Protein AF-X1PWE3-F1 (afdb_monomer_lite)

Secondary structure (DSSP, 8-state):
-----EEE----------------SS-THHHHS-HHHHHHHHHHHHHHTT-SEE-TTT-SEEEE-TTS-EEPPPPHHHHHHHHHHTHHHHHHHGGGT---EEE--TTS-HHHHHHHHHHHHHHHHHTT--PPPPSSTTS--

Structure (mmCIF, N/CA/C/O backbone):
data_AF-X1PWE3-F1
#
_entry.id   AF-X1PWE3-F1
#
loop_
_atom_site.group_PDB
_atom_site.id
_atom_site.type_symbol
_atom_site.label_atom_id
_atom_site.label_alt_id
_atom_site.label_comp_id
_atom_site.label_asym_id
_atom_site.label_entity_id
_atom_site.label_seq_id
_atom_site.pdbx_PDB_ins_code
_atom_site.Cartn_x
_atom_site.Cartn_y
_atom_site.Cartn_z
_atom_site.occupancy
_atom_site.B_iso_or_equiv
_atom_site.auth_seq_id
_atom_site.auth_comp_id
_atom_site.auth_asym_id
_atom_site.auth_atom_id
_atom_site.pdbx_PDB_model_num
ATOM 1 N N . MET A 1 1 ? -1.078 -20.558 -0.186 1.00 32.09 1 MET A N 1
ATOM 2 C CA . MET A 1 1 ? 0.241 -19.911 -0.343 1.00 32.09 1 MET A CA 1
ATOM 3 C C . MET A 1 1 ? 0.299 -19.387 -1.764 1.00 32.09 1 MET A C 1
ATOM 5 O O . MET A 1 1 ? 0.681 -20.135 -2.655 1.00 32.09 1 MET A O 1
ATOM 9 N N . ASP A 1 2 ? -0.163 -18.157 -1.978 1.00 33.81 2 ASP A N 1
ATOM 10 C CA . ASP A 1 2 ? -0.008 -17.481 -3.267 1.00 33.81 2 ASP A CA 1
ATOM 11 C C . ASP A 1 2 ? 1.450 -17.051 -3.415 1.00 33.81 2 ASP A C 1
ATOM 13 O O . ASP A 1 2 ? 1.999 -16.369 -2.554 1.00 33.81 2 ASP A O 1
ATOM 17 N N . LYS A 1 3 ? 2.105 -17.530 -4.472 1.00 37.34 3 LYS A N 1
ATOM 18 C CA . LYS A 1 3 ? 3.549 -17.372 -4.700 1.00 37.34 3 LYS A CA 1
ATOM 19 C C . LYS A 1 3 ? 3.890 -16.200 -5.636 1.00 37.34 3 LYS A C 1
ATOM 21 O O . LYS A 1 3 ? 4.999 -16.167 -6.150 1.00 37.34 3 LYS A O 1
ATOM 26 N N . ASN A 1 4 ? 2.986 -15.236 -5.834 1.00 34.06 4 ASN A N 1
ATOM 27 C CA . ASN A 1 4 ? 3.050 -14.281 -6.958 1.00 34.06 4 ASN A CA 1
ATOM 28 C C . ASN A 1 4 ? 3.266 -12.815 -6.536 1.00 34.06 4 ASN A C 1
ATOM 30 O O . ASN A 1 4 ? 2.732 -11.898 -7.154 1.00 34.06 4 ASN A O 1
ATOM 34 N N . VAL A 1 5 ? 4.032 -12.581 -5.469 1.00 38.12 5 VAL A N 1
ATOM 35 C CA . VAL A 1 5 ? 4.194 -11.247 -4.869 1.00 38.12 5 VAL A CA 1
ATOM 36 C C . VAL A 1 5 ? 5.638 -10.755 -4.953 1.00 38.12 5 VAL A C 1
ATOM 38 O O . VAL A 1 5 ? 6.565 -11.416 -4.472 1.00 38.12 5 VAL A O 1
ATOM 41 N N . VAL A 1 6 ? 5.848 -9.569 -5.533 1.00 38.25 6 VAL A N 1
ATOM 42 C CA . VAL A 1 6 ? 7.067 -8.788 -5.279 1.00 38.25 6 VAL A CA 1
ATOM 43 C C . VAL A 1 6 ? 6.870 -8.074 -3.946 1.00 38.25 6 VAL A C 1
ATOM 45 O O . VAL A 1 6 ? 6.272 -7.005 -3.875 1.00 38.25 6 VAL A O 1
ATOM 48 N N . GLU A 1 7 ? 7.333 -8.712 -2.873 1.00 39.12 7 GLU A N 1
ATOM 49 C CA . GLU A 1 7 ? 7.211 -8.169 -1.523 1.00 39.12 7 GLU A CA 1
ATOM 50 C C . GLU A 1 7 ? 8.312 -7.127 -1.304 1.00 39.12 7 GLU A C 1
ATOM 52 O O . GLU A 1 7 ? 9.496 -7.464 -1.209 1.00 39.12 7 GLU A O 1
ATOM 57 N N . LEU A 1 8 ? 7.927 -5.855 -1.231 1.00 41.72 8 LEU A N 1
ATOM 58 C CA . LEU A 1 8 ? 8.807 -4.784 -0.784 1.00 41.72 8 LEU A CA 1
ATOM 59 C C . LEU A 1 8 ? 8.587 -4.569 0.713 1.00 41.72 8 LEU A C 1
ATOM 61 O O . LEU A 1 8 ? 7.554 -4.067 1.158 1.00 41.72 8 LEU A O 1
ATOM 65 N N . LYS A 1 9 ? 9.567 -5.007 1.506 1.00 41.03 9 LYS A N 1
ATOM 66 C CA . LYS A 1 9 ? 9.534 -4.914 2.966 1.00 41.03 9 LYS A CA 1
ATOM 67 C C . LYS A 1 9 ? 9.916 -3.503 3.401 1.00 41.03 9 LYS A C 1
ATOM 69 O O . LYS A 1 9 ? 11.079 -3.120 3.320 1.00 41.03 9 LYS A O 1
ATOM 74 N N . PHE A 1 10 ? 8.941 -2.746 3.895 1.00 38.00 10 PHE A N 1
ATOM 75 C CA . PHE A 1 10 ? 9.179 -1.433 4.490 1.00 38.00 10 PHE A CA 1
ATOM 76 C C . PHE A 1 10 ? 9.653 -1.579 5.936 1.00 38.00 10 PHE A C 1
ATOM 78 O O . PHE A 1 10 ? 8.866 -1.763 6.858 1.00 38.00 10 PHE A O 1
ATOM 85 N N . GLY A 1 11 ? 10.965 -1.488 6.121 1.00 27.33 11 GLY A N 1
ATOM 86 C CA . GLY A 1 11 ? 11.615 -1.215 7.395 1.00 27.33 11 GLY A CA 1
ATOM 87 C C . GLY A 1 11 ? 12.762 -0.257 7.115 1.00 27.33 11 GLY A C 1
ATOM 88 O O . GLY A 1 11 ? 13.662 -0.597 6.353 1.00 27.33 11 GLY A O 1
ATOM 89 N N . LEU A 1 12 ? 12.703 0.960 7.664 1.00 36.38 12 LEU A N 1
ATOM 90 C CA . LEU A 1 12 ? 13.787 1.934 7.544 1.00 36.38 12 LEU A CA 1
ATOM 91 C C . LEU A 1 12 ? 15.098 1.304 8.036 1.00 36.38 12 LEU A C 1
ATOM 93 O O . LEU A 1 12 ? 15.287 1.125 9.237 1.00 36.38 12 LEU A O 1
ATOM 97 N N . MET A 1 13 ? 16.028 1.039 7.122 1.00 24.52 13 MET A N 1
ATOM 98 C CA . MET A 1 13 ? 17.433 0.852 7.456 1.00 24.52 13 MET A CA 1
ATOM 99 C C . MET A 1 13 ? 18.264 1.666 6.471 1.00 24.52 13 MET A C 1
ATOM 101 O O . MET A 1 13 ? 18.353 1.353 5.287 1.00 24.52 13 MET A O 1
ATOM 105 N N . LYS A 1 14 ? 18.816 2.775 6.976 1.00 38.28 14 LYS A N 1
ATOM 106 C CA . LYS A 1 14 ? 19.797 3.605 6.273 1.00 38.28 14 LYS A CA 1
ATOM 107 C C . LYS A 1 14 ? 20.976 2.730 5.854 1.00 38.28 14 LYS A C 1
ATOM 109 O O . LYS A 1 14 ? 21.612 2.162 6.736 1.00 38.28 14 LYS A O 1
ATOM 114 N N . GLN A 1 15 ? 21.329 2.728 4.573 1.00 30.11 15 GLN A N 1
ATOM 115 C CA . GLN A 1 15 ? 22.694 2.456 4.126 1.00 30.11 15 GLN A CA 1
ATOM 116 C C . GLN A 1 15 ? 22.989 3.260 2.849 1.00 30.11 15 GLN A C 1
ATOM 118 O O . GLN A 1 15 ? 22.366 3.063 1.814 1.00 30.11 15 GLN A O 1
ATOM 123 N N . SER A 1 16 ? 23.872 4.247 3.042 1.00 32.19 16 SER A N 1
ATOM 124 C CA . SER A 1 16 ? 24.782 4.927 2.104 1.00 32.19 16 SER A CA 1
ATOM 125 C C . SER A 1 16 ? 24.484 4.858 0.601 1.00 32.19 16 SER A C 1
ATOM 127 O O . SER A 1 16 ? 24.687 3.833 -0.042 1.00 32.19 16 SER A O 1
ATOM 129 N N . ILE A 1 17 ? 24.108 6.021 0.064 1.00 35.34 17 ILE A N 1
ATOM 130 C CA . ILE A 1 17 ? 24.023 6.354 -1.361 1.00 35.34 17 ILE A CA 1
ATOM 131 C C . ILE A 1 17 ? 25.444 6.608 -1.868 1.00 35.34 17 ILE A C 1
ATOM 133 O O . ILE A 1 17 ? 26.127 7.474 -1.321 1.00 35.34 17 ILE A O 1
ATOM 137 N N . ASP A 1 18 ? 25.858 5.902 -2.918 1.00 32.06 18 ASP A N 1
ATOM 138 C CA . ASP A 1 18 ? 26.967 6.336 -3.764 1.00 32.06 18 ASP A CA 1
ATOM 139 C C . ASP A 1 18 ? 26.395 6.743 -5.125 1.00 32.06 18 ASP A C 1
ATOM 141 O O . ASP A 1 18 ? 25.567 6.044 -5.712 1.00 32.06 18 ASP A O 1
ATOM 145 N N . THR A 1 19 ? 26.743 7.949 -5.559 1.00 45.72 19 THR A N 1
ATOM 146 C CA . THR A 1 19 ? 26.055 8.672 -6.634 1.00 45.72 19 THR A CA 1
ATOM 147 C C . THR A 1 19 ? 26.851 8.529 -7.920 1.00 45.72 19 THR A C 1
ATOM 149 O O . THR A 1 19 ? 27.991 8.981 -7.966 1.00 45.72 19 THR A O 1
ATOM 152 N N . SER A 1 20 ? 26.262 8.011 -9.002 1.00 37.34 20 SER A N 1
ATOM 153 C CA . SER A 1 20 ? 26.721 8.407 -10.340 1.00 37.34 20 SER A CA 1
ATOM 154 C C . SER A 1 20 ? 25.677 8.253 -11.453 1.00 37.34 20 SER A C 1
ATOM 156 O O . SER A 1 20 ? 25.058 7.212 -11.625 1.00 37.34 20 SER A O 1
ATOM 158 N N . ALA A 1 21 ? 25.608 9.347 -12.221 1.00 40.91 21 ALA A N 1
ATOM 159 C CA . ALA A 1 21 ? 25.241 9.517 -13.628 1.00 40.91 21 ALA A CA 1
ATOM 160 C C . ALA A 1 21 ? 23.767 9.402 -14.074 1.00 40.91 21 ALA A C 1
ATOM 162 O O . ALA A 1 21 ? 23.192 8.331 -14.235 1.00 40.91 21 ALA A O 1
ATOM 163 N N . HIS A 1 22 ? 23.230 10.581 -14.411 1.00 41.06 22 HIS A N 1
ATOM 164 C CA . HIS A 1 22 ? 22.051 10.820 -15.242 1.00 41.06 22 HIS A CA 1
ATOM 165 C C . HIS A 1 22 ? 22.212 10.294 -16.680 1.00 41.06 22 HIS A C 1
ATOM 167 O O . HIS A 1 22 ? 23.218 10.577 -17.329 1.00 41.06 22 HIS A O 1
ATOM 173 N N . MET A 1 23 ? 21.151 9.685 -17.220 1.00 42.97 23 MET A N 1
ATOM 174 C CA . MET A 1 23 ? 20.790 9.758 -18.641 1.00 42.97 23 MET A CA 1
ATOM 175 C C . MET A 1 23 ? 19.268 9.920 -18.754 1.00 42.97 23 MET A C 1
ATOM 177 O O . MET A 1 23 ? 18.514 9.132 -18.188 1.00 42.97 23 MET A O 1
ATOM 181 N N . GLU A 1 24 ? 18.829 10.969 -19.455 1.00 46.31 24 GLU A N 1
ATOM 182 C CA . GLU A 1 24 ? 17.422 11.244 -19.755 1.00 46.31 24 GLU A CA 1
ATOM 183 C C . GLU A 1 24 ? 16.891 10.270 -20.817 1.00 46.31 24 GLU A C 1
ATOM 185 O O . GLU A 1 24 ? 17.337 10.236 -21.962 1.00 46.31 24 GLU A O 1
ATOM 190 N N . GLY A 1 25 ? 15.904 9.488 -20.403 1.00 44.19 25 GLY A N 1
ATOM 191 C CA . GLY A 1 25 ? 15.016 8.644 -21.191 1.00 44.19 25 GLY A CA 1
ATOM 192 C C . GLY A 1 25 ? 13.849 8.272 -20.274 1.00 44.19 25 GLY A C 1
ATOM 193 O O . GLY A 1 25 ? 14.003 8.337 -19.053 1.00 44.19 25 GLY A O 1
ATOM 194 N N . ALA A 1 26 ? 12.675 7.932 -20.817 1.00 46.00 26 ALA A N 1
ATOM 195 C CA . ALA A 1 26 ? 11.588 7.407 -19.983 1.00 46.00 26 ALA A CA 1
ATOM 196 C C . ALA A 1 26 ? 12.135 6.268 -19.093 1.00 46.00 26 ALA A C 1
ATOM 198 O O . ALA A 1 26 ? 12.932 5.466 -19.601 1.00 46.00 26 ALA A O 1
ATOM 199 N N . PRO A 1 27 ? 11.791 6.213 -17.792 1.00 52.47 27 PRO A N 1
ATOM 200 C CA . PRO A 1 27 ? 12.383 5.242 -16.881 1.00 52.47 27 PRO A CA 1
ATOM 201 C C . PRO A 1 27 ? 12.146 3.833 -17.434 1.00 52.47 27 PRO A C 1
ATOM 203 O O . PRO A 1 27 ? 11.015 3.404 -17.654 1.00 52.47 27 PRO A O 1
ATOM 206 N N . GLN A 1 28 ? 13.235 3.119 -17.737 1.00 53.75 28 GLN A N 1
ATOM 207 C CA . GLN A 1 28 ? 13.175 1.813 -18.407 1.00 53.75 28 GLN A CA 1
ATOM 208 C C . GLN A 1 28 ? 12.448 0.746 -17.570 1.00 53.75 28 GLN A C 1
ATOM 210 O O . GLN A 1 28 ? 12.103 -0.312 -18.098 1.00 53.75 28 GLN A O 1
ATOM 215 N N . SER A 1 29 ? 12.201 1.009 -16.284 1.00 55.47 29 SER A N 1
ATOM 216 C CA . SER A 1 29 ? 11.350 0.189 -15.424 1.00 55.47 29 SER A CA 1
ATOM 217 C C . SER A 1 29 ? 9.933 0.036 -15.966 1.00 55.47 29 SER A C 1
ATOM 219 O O . SER A 1 29 ? 9.428 -1.083 -15.919 1.00 55.47 29 SER A O 1
ATOM 221 N N . GLU A 1 30 ? 9.329 1.067 -16.567 1.00 58.00 30 GLU A N 1
ATOM 222 C CA . GLU A 1 30 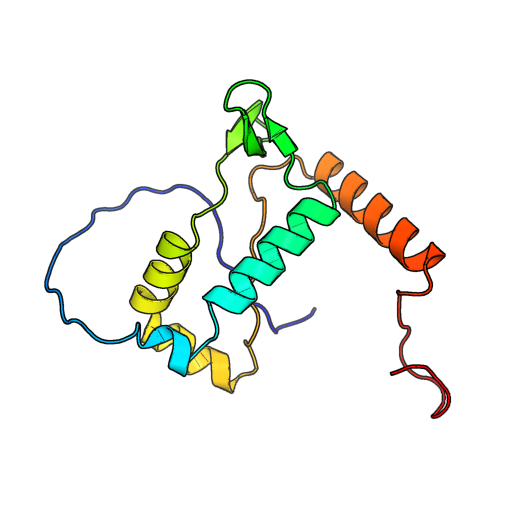? 7.941 0.999 -17.057 1.00 58.00 30 GLU A CA 1
ATOM 223 C C . GLU A 1 30 ? 7.772 -0.004 -18.215 1.00 58.00 30 GLU A C 1
ATOM 225 O O . GLU A 1 30 ? 6.727 -0.640 -18.356 1.00 58.00 30 GLU A O 1
ATOM 230 N N . GLN A 1 31 ? 8.833 -0.236 -19.002 1.00 67.62 31 GLN A N 1
ATOM 231 C CA . GLN A 1 31 ? 8.845 -1.259 -20.059 1.00 67.62 31 GLN A CA 1
ATOM 232 C C . GLN A 1 31 ? 8.871 -2.693 -19.515 1.00 67.62 31 GLN A C 1
ATOM 234 O O . GLN A 1 31 ? 8.464 -3.620 -20.214 1.00 67.62 31 GLN A O 1
ATOM 239 N N . LEU A 1 32 ? 9.361 -2.890 -18.290 1.00 80.00 32 LEU A N 1
ATOM 240 C CA . LEU A 1 32 ? 9.540 -4.207 -17.682 1.00 80.00 32 LEU A CA 1
ATOM 241 C C . LEU A 1 32 ? 8.438 -4.530 -16.669 1.00 80.00 32 LEU A C 1
ATOM 243 O O . LEU A 1 32 ? 8.023 -5.681 -16.549 1.00 80.00 32 LEU A O 1
ATOM 247 N N . PHE A 1 33 ? 7.972 -3.521 -15.938 1.00 87.44 33 PHE A N 1
ATOM 248 C CA . PHE A 1 33 ? 6.926 -3.617 -14.935 1.00 87.44 33 PHE A CA 1
ATOM 249 C C . PHE A 1 33 ? 6.191 -2.269 -14.821 1.00 87.44 33 PHE A C 1
ATOM 251 O O . PHE A 1 33 ? 6.843 -1.241 -14.668 1.00 87.44 33 PHE A O 1
ATOM 258 N N . PRO A 1 34 ? 4.849 -2.233 -14.822 1.00 91.75 34 PRO A N 1
ATOM 259 C CA . PRO A 1 34 ? 4.086 -0.983 -14.789 1.00 91.75 34 PRO A CA 1
ATOM 260 C C . PRO A 1 34 ? 4.010 -0.398 -13.363 1.00 91.75 34 PRO A C 1
ATOM 262 O O . PRO A 1 34 ? 2.954 -0.435 -12.721 1.00 91.75 34 PRO A O 1
ATOM 265 N N . VAL A 1 35 ? 5.136 0.109 -12.846 1.00 92.50 35 VAL A N 1
ATOM 266 C CA . VAL A 1 35 ? 5.315 0.525 -11.440 1.00 92.50 35 VAL A CA 1
ATOM 267 C C . VAL A 1 35 ? 4.292 1.581 -11.033 1.00 92.50 35 VAL A C 1
ATOM 269 O O . VAL A 1 35 ? 3.653 1.458 -9.991 1.00 92.50 35 VAL A O 1
ATOM 272 N N . GLU A 1 36 ? 4.093 2.598 -11.859 1.00 92.44 36 GLU A N 1
ATOM 273 C CA . GLU A 1 36 ? 3.258 3.764 -11.590 1.00 92.44 36 GLU A CA 1
ATOM 274 C C . GLU A 1 36 ? 1.789 3.367 -11.449 1.00 92.44 36 GLU A C 1
ATOM 276 O O . GLU A 1 36 ? 1.112 3.774 -10.497 1.00 92.44 36 GLU A O 1
ATOM 281 N N . ARG A 1 37 ? 1.313 2.524 -12.375 1.00 93.56 37 ARG A N 1
ATOM 282 C CA . ARG A 1 37 ? -0.048 1.976 -12.372 1.00 93.56 37 ARG A CA 1
ATOM 283 C C . ARG A 1 37 ? -0.286 1.115 -11.138 1.00 93.56 37 ARG A C 1
ATOM 285 O O . ARG A 1 37 ? -1.315 1.250 -10.474 1.00 93.56 37 ARG A O 1
ATOM 292 N N . GLU A 1 38 ? 0.658 0.234 -10.824 1.00 94.69 38 GLU A N 1
ATOM 293 C CA . GLU A 1 38 ? 0.551 -0.659 -9.674 1.00 94.69 38 GLU A CA 1
ATOM 294 C C . GLU A 1 38 ? 0.650 0.103 -8.345 1.00 94.69 38 GLU A C 1
ATOM 296 O O . GLU A 1 38 ? -0.104 -0.184 -7.415 1.00 94.69 38 GLU A O 1
ATOM 301 N N . TYR A 1 39 ? 1.479 1.144 -8.269 1.00 94.56 39 TYR A N 1
ATOM 302 C CA . TYR A 1 39 ? 1.537 2.053 -7.127 1.00 94.56 39 TYR A CA 1
ATOM 303 C C . TYR A 1 39 ? 0.191 2.749 -6.901 1.00 94.56 39 TYR A C 1
ATOM 305 O O . TYR A 1 39 ? -0.358 2.699 -5.797 1.00 94.56 39 TYR A O 1
ATOM 313 N N . ALA A 1 40 ? -0.405 3.324 -7.951 1.00 95.06 40 ALA A N 1
ATOM 314 C CA . ALA A 1 40 ? -1.722 3.953 -7.864 1.00 95.06 40 ALA A CA 1
ATOM 315 C C . ALA A 1 40 ? -2.815 2.965 -7.410 1.00 95.06 40 ALA A C 1
ATOM 317 O O . ALA A 1 40 ? -3.674 3.318 -6.589 1.00 95.06 40 ALA A O 1
ATOM 318 N N . ARG A 1 41 ? -2.760 1.707 -7.881 1.00 95.12 41 ARG A N 1
ATOM 319 C CA . ARG A 1 41 ? -3.637 0.616 -7.422 1.00 95.12 41 ARG A CA 1
ATOM 320 C C . ARG A 1 41 ? -3.474 0.364 -5.923 1.00 95.12 41 ARG A C 1
ATOM 322 O O . ARG A 1 41 ? -4.484 0.274 -5.217 1.00 95.12 41 ARG A O 1
ATOM 329 N N . CYS A 1 42 ? -2.239 0.264 -5.433 1.00 93.62 42 CYS A N 1
ATOM 330 C CA . CYS A 1 42 ? -1.951 0.057 -4.014 1.00 93.62 42 CYS A CA 1
ATOM 331 C C . CYS A 1 42 ? -2.495 1.202 -3.158 1.00 93.62 42 CYS A C 1
ATOM 333 O O . CYS A 1 42 ? -3.280 0.944 -2.248 1.00 93.62 42 CYS A O 1
ATOM 335 N N . ILE A 1 43 ? -2.165 2.456 -3.481 1.00 92.88 43 ILE A N 1
ATOM 336 C CA . ILE A 1 43 ? -2.620 3.624 -2.710 1.00 92.88 43 ILE A CA 1
ATOM 337 C C . ILE A 1 43 ? -4.147 3.710 -2.679 1.00 92.88 43 ILE A C 1
ATOM 339 O O . ILE A 1 43 ? -4.739 3.882 -1.614 1.00 92.88 43 ILE A O 1
ATOM 343 N N . THR A 1 44 ? -4.804 3.505 -3.822 1.00 93.12 44 THR A N 1
ATOM 344 C CA . THR A 1 44 ? -6.273 3.486 -3.896 1.00 93.12 44 THR A CA 1
ATOM 345 C C . THR A 1 44 ? -6.867 2.397 -3.004 1.00 93.12 44 THR A C 1
ATOM 347 O O . THR A 1 44 ? -7.863 2.631 -2.320 1.00 93.12 44 THR A O 1
ATOM 350 N N . THR A 1 45 ? -6.266 1.205 -3.000 1.00 91.38 45 THR A N 1
ATOM 351 C CA . THR A 1 45 ? -6.739 0.071 -2.196 1.00 91.38 45 THR A CA 1
ATOM 352 C C . THR A 1 45 ? -6.565 0.343 -0.707 1.00 91.38 45 THR A C 1
ATOM 354 O O . THR A 1 45 ? -7.537 0.234 0.035 1.00 91.38 45 THR A O 1
ATOM 357 N N . LEU A 1 46 ? -5.368 0.755 -0.279 1.00 91.56 46 LEU A N 1
ATOM 358 C CA . LEU A 1 46 ? -5.057 1.030 1.126 1.00 91.56 46 LEU A CA 1
ATOM 359 C C . LEU A 1 46 ? -5.898 2.189 1.691 1.00 91.56 46 LEU A C 1
ATOM 361 O O . LEU A 1 46 ? -6.306 2.149 2.849 1.00 91.56 46 LEU A O 1
ATOM 365 N N . ASN A 1 47 ? -6.203 3.201 0.874 1.00 90.94 47 ASN A N 1
ATOM 366 C CA . ASN A 1 47 ? -7.089 4.295 1.271 1.00 90.94 47 ASN A CA 1
ATOM 367 C C . ASN A 1 47 ? -8.545 3.808 1.425 1.00 90.94 47 ASN A C 1
ATOM 369 O O . ASN A 1 47 ? -9.190 4.037 2.444 1.00 90.94 47 ASN A O 1
ATOM 373 N N . ARG A 1 48 ? -9.064 3.041 0.454 1.00 90.25 48 ARG A N 1
ATOM 374 C CA . ARG A 1 48 ? -10.441 2.506 0.502 1.00 90.25 48 ARG A CA 1
ATOM 375 C C . ARG A 1 48 ? -10.696 1.549 1.666 1.00 90.25 48 ARG A C 1
ATOM 377 O O . ARG A 1 48 ? -11.846 1.419 2.084 1.00 90.25 48 ARG A O 1
ATOM 384 N N . THR A 1 49 ? -9.667 0.857 2.151 1.00 89.94 49 THR A N 1
ATOM 385 C CA . THR A 1 49 ? -9.760 -0.032 3.318 1.00 89.94 49 THR A CA 1
ATOM 386 C C . THR A 1 49 ? -9.580 0.701 4.647 1.00 89.94 49 THR A C 1
ATOM 388 O O . THR A 1 49 ? -9.767 0.082 5.692 1.00 89.94 49 THR A O 1
ATOM 391 N N . GLY A 1 50 ? -9.239 1.994 4.626 1.00 89.31 50 GLY A N 1
ATOM 392 C CA . GLY A 1 50 ? -8.946 2.781 5.824 1.00 89.31 50 GLY A CA 1
ATOM 393 C C . GLY A 1 50 ? -7.611 2.428 6.481 1.00 89.31 50 GLY A C 1
ATOM 394 O O . GLY A 1 50 ? -7.398 2.784 7.634 1.00 89.31 50 GLY A O 1
ATOM 395 N N . ILE A 1 51 ? -6.726 1.709 5.775 1.00 90.50 51 ILE A N 1
ATOM 396 C CA . ILE A 1 51 ? -5.363 1.429 6.250 1.00 90.50 51 ILE A CA 1
ATOM 397 C C . ILE A 1 51 ? -4.534 2.708 6.246 1.00 90.50 51 ILE A C 1
ATOM 399 O O . ILE A 1 51 ? -3.749 2.927 7.165 1.00 90.50 51 ILE A O 1
ATOM 403 N N . LEU A 1 52 ? -4.710 3.540 5.220 1.00 87.00 52 LEU A N 1
ATOM 404 C CA . LEU A 1 52 ? -4.175 4.890 5.256 1.00 87.00 52 LEU A CA 1
ATOM 405 C C . LEU A 1 52 ? -5.178 5.792 5.963 1.00 87.00 52 LEU A C 1
ATOM 407 O O . LEU A 1 52 ? -6.350 5.835 5.580 1.00 87.00 52 LEU A O 1
ATOM 411 N N . THR A 1 53 ? -4.718 6.517 6.973 1.00 76.44 53 THR A N 1
ATOM 412 C CA . THR A 1 53 ? -5.539 7.458 7.730 1.00 76.44 53 THR A CA 1
ATOM 413 C C . THR A 1 53 ? -4.953 8.857 7.617 1.00 76.44 53 THR A C 1
ATOM 415 O O . THR A 1 53 ? -3.742 9.029 7.496 1.00 76.44 53 THR A O 1
ATOM 418 N N . LEU A 1 54 ? -5.824 9.870 7.625 1.00 74.00 54 LEU A N 1
ATOM 419 C CA . LEU A 1 54 ? -5.377 11.250 7.766 1.00 74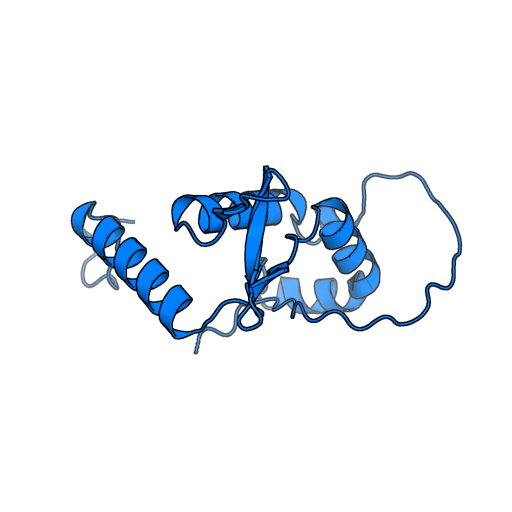.00 54 LEU A CA 1
ATOM 420 C C . LEU A 1 54 ? -4.825 11.415 9.180 1.00 74.00 54 LEU A C 1
ATOM 422 O O . LEU A 1 54 ? -5.563 11.236 10.156 1.00 74.00 54 LEU A O 1
ATOM 426 N N . LEU A 1 55 ? -3.538 11.717 9.294 1.00 67.69 55 LEU A N 1
ATOM 427 C CA . LEU A 1 55 ? -2.908 11.837 10.594 1.00 67.69 55 LEU A CA 1
ATOM 428 C C . LEU A 1 55 ? -3.139 13.227 11.190 1.00 67.69 55 LEU A C 1
ATOM 430 O O . LEU A 1 55 ? -3.010 14.235 10.498 1.00 67.69 55 LEU A O 1
ATOM 434 N N . PRO A 1 56 ? -3.475 13.307 12.488 1.00 64.56 56 PRO A N 1
ATOM 435 C CA . PRO A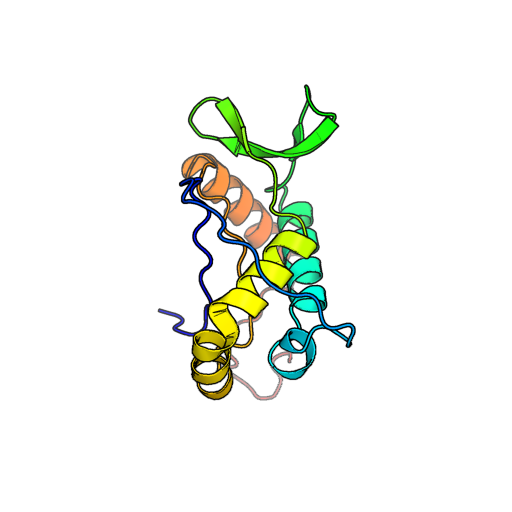 1 56 ? -3.903 14.553 13.113 1.00 64.56 56 PRO A CA 1
ATOM 436 C C . PRO A 1 56 ? -2.782 15.587 13.280 1.00 64.56 56 PRO A C 1
ATOM 438 O O . PRO A 1 56 ? -3.085 16.739 13.571 1.00 64.56 56 PRO A O 1
ATOM 441 N N . LYS A 1 57 ? -1.503 15.198 13.157 1.00 66.00 57 LYS A N 1
ATOM 442 C CA . LYS A 1 57 ? -0.360 16.113 13.328 1.00 66.00 57 LYS A CA 1
ATOM 443 C C . LYS A 1 57 ? 0.242 16.574 12.009 1.00 66.00 57 LYS A C 1
ATOM 445 O O . LYS A 1 57 ? 0.615 17.735 11.894 1.00 66.00 57 LYS A O 1
ATOM 450 N N . SER A 1 58 ? 0.386 15.659 11.060 1.00 66.81 58 SER A N 1
ATOM 451 C CA . SER A 1 58 ? 1.011 15.910 9.760 1.00 66.81 58 SER A CA 1
ATOM 452 C C . SER A 1 58 ? 0.007 16.278 8.669 1.00 66.81 58 SER A C 1
ATOM 454 O O . SER A 1 58 ? 0.424 16.756 7.618 1.00 66.81 58 SER A O 1
ATOM 456 N N . GLU A 1 59 ? -1.296 16.061 8.902 1.00 69.69 59 GLU A N 1
ATOM 457 C CA . GLU A 1 59 ? -2.367 16.211 7.903 1.00 69.69 59 GLU A CA 1
ATOM 458 C C . GLU A 1 59 ? -2.098 15.419 6.608 1.00 69.69 59 GLU A C 1
ATOM 460 O O . GLU A 1 59 ? -2.672 15.689 5.551 1.00 69.69 59 GLU A O 1
ATOM 465 N N . SER A 1 60 ? -1.235 14.406 6.683 1.00 68.62 60 SER A N 1
ATOM 466 C CA . SER A 1 60 ? -0.892 13.516 5.584 1.00 68.62 60 SER A CA 1
ATOM 467 C C . SER A 1 60 ? -1.597 12.169 5.734 1.00 68.62 60 SER A C 1
ATOM 469 O O . SER A 1 60 ? -2.036 11.764 6.812 1.00 68.62 60 SER A O 1
ATOM 471 N N . ILE A 1 61 ? -1.762 11.486 4.602 1.00 72.00 61 ILE A N 1
ATOM 472 C CA . ILE A 1 61 ? -2.358 10.152 4.519 1.00 72.00 61 ILE A CA 1
ATOM 473 C C . ILE A 1 61 ? -1.249 9.125 4.791 1.00 72.00 61 ILE A C 1
ATOM 475 O O . ILE A 1 61 ? -0.424 8.857 3.916 1.00 72.00 61 ILE A O 1
ATOM 479 N N . GLU A 1 62 ? -1.210 8.567 6.000 1.00 80.19 62 GLU A N 1
ATOM 480 C CA . GLU A 1 62 ? -0.093 7.746 6.492 1.00 80.19 62 GLU A CA 1
ATOM 481 C C . GLU A 1 62 ? -0.567 6.585 7.392 1.00 80.19 62 GLU A C 1
ATOM 483 O O . GLU A 1 62 ? -1.764 6.313 7.512 1.00 80.19 62 GLU A O 1
ATOM 488 N N . VAL A 1 63 ? 0.383 5.850 7.986 1.00 82.75 63 VAL A N 1
ATOM 489 C CA . VAL A 1 63 ? 0.136 4.723 8.896 1.00 82.75 63 VAL A CA 1
ATOM 490 C C . VAL A 1 63 ? 0.640 5.060 10.298 1.00 82.75 63 VAL A C 1
ATOM 492 O O . VAL A 1 63 ? 1.785 5.474 10.468 1.00 82.75 63 VAL A O 1
ATOM 495 N N . ILE A 1 64 ? -0.181 4.807 11.320 1.00 83.56 64 ILE A N 1
ATOM 496 C CA . ILE A 1 64 ? 0.257 4.868 12.723 1.00 83.56 64 ILE A CA 1
ATOM 497 C C . ILE A 1 64 ? 0.850 3.517 13.123 1.00 83.56 64 ILE A C 1
ATOM 499 O O . ILE A 1 64 ? 0.197 2.474 13.015 1.00 83.56 64 ILE A O 1
ATOM 503 N N . GLY A 1 65 ? 2.094 3.543 13.589 1.00 85.94 65 GLY A N 1
ATOM 504 C CA . GLY A 1 65 ? 2.808 2.361 14.038 1.00 85.94 65 GLY A CA 1
ATOM 505 C C . GLY A 1 65 ? 2.381 1.865 15.421 1.00 85.94 65 GLY A C 1
ATOM 506 O O . GLY A 1 65 ? 1.717 2.561 16.189 1.00 85.94 65 GLY A O 1
ATOM 507 N N . ILE A 1 66 ? 2.825 0.659 15.778 1.00 87.56 66 ILE A N 1
ATOM 508 C CA . ILE A 1 66 ? 2.676 0.077 17.126 1.00 87.56 66 ILE A CA 1
ATOM 509 C C . ILE A 1 66 ? 3.290 0.929 18.240 1.00 87.56 66 ILE A C 1
ATOM 511 O O . ILE A 1 66 ? 2.872 0.822 19.389 1.00 87.56 66 ILE A O 1
ATOM 515 N N . ASP A 1 67 ? 4.271 1.767 17.911 1.00 88.31 67 ASP A N 1
ATOM 516 C CA . ASP A 1 67 ? 4.933 2.693 18.828 1.00 88.31 67 ASP A CA 1
ATOM 517 C C . ASP A 1 67 ? 4.244 4.069 18.884 1.00 88.31 67 ASP A C 1
ATOM 519 O O . ASP A 1 67 ? 4.747 4.991 19.526 1.00 88.31 67 ASP A O 1
ATOM 523 N N . GLY A 1 68 ? 3.100 4.216 18.207 1.00 84.62 68 GLY A N 1
ATOM 524 C CA . GLY A 1 68 ? 2.351 5.464 18.108 1.00 84.62 68 GLY A CA 1
ATOM 525 C C . GLY A 1 68 ? 3.001 6.516 17.207 1.00 84.62 68 GLY A C 1
ATOM 526 O O . GLY A 1 68 ? 2.531 7.655 17.194 1.00 84.62 68 GLY A O 1
ATOM 527 N N . LYS A 1 69 ? 4.071 6.178 16.473 1.00 85.75 69 LYS A N 1
ATOM 528 C CA . LYS A 1 69 ? 4.696 7.092 15.512 1.00 85.75 69 LYS A CA 1
ATOM 529 C C . LYS A 1 69 ? 4.014 7.040 14.156 1.00 85.75 69 LYS A C 1
ATOM 531 O O . LYS A 1 69 ? 3.389 6.049 13.783 1.00 85.75 69 LYS A O 1
ATOM 536 N N . GLU A 1 70 ? 4.171 8.133 13.428 1.00 85.88 70 GLU A N 1
ATOM 537 C CA . GLU A 1 70 ? 3.687 8.298 12.065 1.00 85.88 70 GLU A CA 1
ATOM 538 C C . GLU A 1 70 ? 4.726 7.723 11.096 1.00 85.88 70 GLU A C 1
ATOM 540 O O . GLU A 1 70 ? 5.920 8.028 11.196 1.00 85.88 70 GLU A O 1
ATOM 545 N N . TYR A 1 71 ? 4.283 6.837 10.208 1.00 85.19 71 TYR A N 1
ATOM 546 C CA . TYR A 1 71 ? 5.110 6.225 9.179 1.00 85.19 71 TYR A CA 1
ATOM 547 C C . TYR A 1 71 ? 4.579 6.636 7.807 1.00 85.19 71 TYR A C 1
ATOM 549 O O . TYR A 1 71 ? 3.490 6.186 7.418 1.00 85.19 71 TYR A O 1
ATOM 557 N N . PRO A 1 72 ? 5.350 7.436 7.050 1.00 82.81 72 PRO A N 1
ATOM 558 C CA . PRO A 1 72 ? 4.913 7.895 5.751 1.00 82.81 72 PRO A CA 1
ATOM 559 C C . PRO A 1 72 ? 4.856 6.740 4.763 1.00 82.81 72 PRO A C 1
ATOM 561 O O . PRO A 1 72 ? 5.694 5.830 4.770 1.00 82.81 72 PRO A O 1
ATOM 564 N N . ILE A 1 73 ? 3.876 6.809 3.868 1.00 86.69 73 ILE A N 1
ATOM 565 C CA . ILE A 1 73 ? 3.868 5.953 2.689 1.00 86.69 73 ILE A CA 1
ATOM 566 C C . ILE A 1 73 ? 5.066 6.305 1.793 1.00 86.69 73 ILE A C 1
ATOM 568 O O . ILE A 1 73 ? 5.421 7.482 1.669 1.00 86.69 73 ILE A O 1
ATOM 572 N N . PRO A 1 74 ? 5.704 5.314 1.149 1.00 89.06 74 PRO A N 1
ATOM 573 C CA . PRO A 1 74 ? 6.721 5.600 0.146 1.00 89.06 74 PRO A CA 1
ATOM 574 C C . PRO A 1 74 ? 6.106 6.419 -0.984 1.00 89.06 74 PRO A C 1
ATOM 576 O O . PRO A 1 74 ? 5.002 6.130 -1.435 1.00 89.06 74 PRO A O 1
ATOM 579 N N . THR A 1 75 ? 6.830 7.413 -1.477 1.00 90.94 75 THR A N 1
ATOM 580 C CA . THR A 1 75 ? 6.411 8.164 -2.664 1.00 90.94 75 THR A CA 1
ATOM 581 C C . THR A 1 75 ? 6.534 7.300 -3.919 1.00 90.94 75 THR A C 1
ATOM 583 O O . THR A 1 75 ? 7.379 6.407 -3.984 1.00 90.94 75 THR A O 1
ATOM 586 N N . GLN A 1 76 ? 5.749 7.603 -4.960 1.00 92.56 76 GLN A N 1
ATOM 587 C CA . GLN A 1 76 ? 5.850 6.906 -6.249 1.00 92.56 76 GLN A CA 1
ATOM 588 C C . GLN A 1 76 ? 7.289 6.913 -6.782 1.00 92.56 76 GLN A C 1
ATOM 590 O O . GLN A 1 76 ? 7.791 5.871 -7.187 1.00 92.56 76 GLN A O 1
ATOM 595 N N . LYS A 1 77 ? 7.978 8.059 -6.693 1.00 91.94 77 LYS A N 1
ATOM 596 C CA . LYS A 1 77 ? 9.377 8.207 -7.112 1.00 91.94 77 LYS A CA 1
ATOM 597 C C . LYS A 1 77 ? 10.309 7.235 -6.384 1.00 91.94 77 LYS A C 1
ATOM 599 O O . LYS A 1 77 ? 11.105 6.574 -7.034 1.00 91.94 77 LYS A O 1
ATOM 604 N N . GLN A 1 78 ? 10.173 7.098 -5.065 1.00 91.69 78 GLN A N 1
ATOM 605 C CA . GLN A 1 78 ? 10.980 6.147 -4.289 1.00 91.69 78 GLN A CA 1
ATOM 606 C C . GLN A 1 78 ? 10.725 4.695 -4.710 1.00 91.69 78 GLN A C 1
ATOM 608 O O . GLN A 1 78 ? 11.648 3.885 -4.709 1.00 91.69 78 GLN A O 1
ATOM 613 N N . VAL A 1 79 ? 9.484 4.353 -5.070 1.00 92.56 79 VAL A N 1
ATOM 614 C CA . VAL A 1 79 ? 9.160 3.010 -5.568 1.00 92.56 79 VAL A CA 1
ATOM 615 C C . VAL A 1 79 ? 9.755 2.791 -6.961 1.00 92.56 79 VAL A C 1
ATOM 617 O O . VAL A 1 79 ? 10.366 1.753 -7.181 1.00 92.56 79 VAL A O 1
ATOM 620 N N . VAL A 1 80 ? 9.648 3.759 -7.875 1.00 92.38 80 VAL A N 1
ATOM 621 C CA . VAL A 1 80 ? 10.268 3.688 -9.214 1.00 92.38 80 VAL A CA 1
ATOM 622 C C . VAL A 1 80 ? 11.779 3.514 -9.102 1.00 92.38 80 VAL A C 1
ATOM 624 O O . VAL A 1 80 ? 12.324 2.553 -9.641 1.00 92.38 80 VAL A O 1
ATOM 627 N N . GLU A 1 81 ? 12.438 4.356 -8.303 1.00 90.94 81 GLU A N 1
ATOM 628 C CA . GLU A 1 81 ? 13.873 4.246 -8.042 1.00 90.94 81 GLU A CA 1
ATOM 629 C C . GLU A 1 81 ? 14.226 2.854 -7.508 1.00 90.94 81 GLU A C 1
ATOM 631 O O . GLU A 1 81 ? 15.196 2.249 -7.953 1.00 90.94 81 GLU A O 1
ATOM 636 N N . LEU A 1 82 ? 13.430 2.293 -6.598 1.00 90.88 82 LEU A N 1
ATOM 637 C CA . LEU A 1 82 ? 13.677 0.956 -6.067 1.00 90.88 82 LEU A CA 1
ATOM 638 C C . LEU A 1 82 ? 13.580 -0.136 -7.143 1.00 90.88 82 LEU A C 1
ATOM 640 O O . LEU A 1 82 ? 14.378 -1.075 -7.120 1.00 90.88 82 LEU A O 1
ATOM 644 N N . PHE A 1 83 ? 12.649 -0.027 -8.092 1.00 91.56 83 PHE A N 1
ATOM 645 C CA . PHE A 1 83 ? 12.565 -0.945 -9.232 1.00 91.56 83 PHE A CA 1
ATOM 646 C C . PHE A 1 83 ? 13.752 -0.780 -10.185 1.00 91.56 83 PHE A C 1
ATOM 648 O O . PHE A 1 83 ? 14.323 -1.788 -10.605 1.00 91.56 83 PHE A O 1
ATOM 655 N N . ASP A 1 84 ? 14.170 0.457 -10.461 1.00 89.88 84 ASP A N 1
ATOM 656 C CA . ASP A 1 84 ? 15.337 0.752 -11.299 1.00 89.88 84 ASP A CA 1
ATOM 657 C C . ASP A 1 84 ? 16.624 0.169 -10.695 1.00 89.88 84 ASP A C 1
ATOM 659 O O . ASP A 1 84 ? 17.374 -0.533 -11.377 1.00 89.88 84 ASP A O 1
ATOM 663 N N . HIS A 1 85 ? 16.841 0.358 -9.389 1.00 90.56 85 HIS A N 1
ATOM 664 C CA . HIS A 1 85 ? 17.993 -0.205 -8.674 1.00 90.56 85 HIS A CA 1
ATOM 665 C C . HIS A 1 85 ? 17.982 -1.743 -8.640 1.00 90.56 85 HIS A C 1
ATOM 667 O O . HIS A 1 85 ? 19.036 -2.365 -8.539 1.00 90.56 85 HIS A O 1
ATOM 673 N N . ASN A 1 86 ? 16.808 -2.377 -8.740 1.00 90.56 86 ASN A N 1
ATOM 674 C CA . ASN A 1 86 ? 16.644 -3.834 -8.684 1.00 90.56 86 ASN A CA 1
ATOM 675 C C . ASN A 1 86 ? 16.301 -4.458 -10.048 1.00 90.56 86 ASN A C 1
ATOM 677 O O . ASN A 1 86 ? 15.757 -5.567 -10.106 1.00 90.56 86 ASN A O 1
ATOM 681 N N . ARG A 1 87 ? 16.631 -3.787 -11.156 1.00 88.56 87 ARG A N 1
ATOM 682 C CA . ARG A 1 87 ? 16.193 -4.160 -12.510 1.00 88.56 87 ARG A CA 1
ATOM 683 C C . ARG A 1 87 ? 16.486 -5.611 -12.895 1.00 88.56 87 ARG A C 1
ATOM 685 O O . ARG A 1 87 ? 15.629 -6.268 -13.479 1.00 88.56 87 ARG A O 1
ATOM 692 N N . GLU A 1 88 ? 17.654 -6.149 -12.540 1.00 89.31 88 GLU A N 1
ATOM 693 C CA . GLU A 1 88 ? 17.998 -7.554 -12.825 1.00 89.31 88 GLU A CA 1
ATOM 694 C C . GLU A 1 88 ? 17.096 -8.553 -12.088 1.00 89.31 88 GLU A C 1
ATOM 696 O O . GLU A 1 88 ? 16.771 -9.628 -12.598 1.00 89.31 88 GLU A O 1
ATOM 701 N N . LEU A 1 89 ? 16.687 -8.223 -10.862 1.00 88.81 89 LEU A N 1
ATOM 702 C CA . LEU A 1 89 ? 15.760 -9.046 -10.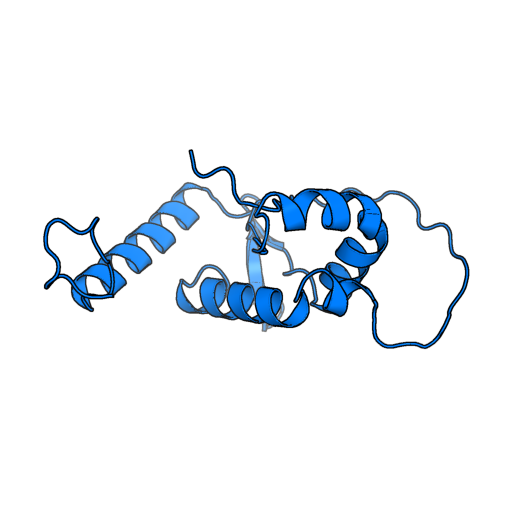095 1.00 88.81 89 LEU A CA 1
ATOM 703 C C . LEU A 1 89 ? 14.355 -8.966 -10.691 1.00 88.81 89 LEU A C 1
ATOM 705 O O . LEU A 1 89 ? 13.719 -10.005 -10.874 1.00 88.81 89 LEU A O 1
ATOM 709 N N . VAL A 1 90 ? 13.897 -7.758 -11.028 1.00 89.75 90 VAL A N 1
ATOM 710 C CA . VAL A 1 90 ? 12.599 -7.530 -11.681 1.00 89.75 90 VAL A CA 1
ATOM 711 C C . VAL A 1 90 ? 12.540 -8.300 -13.002 1.00 89.75 90 VAL A C 1
ATOM 713 O O . VAL A 1 90 ? 11.606 -9.070 -13.213 1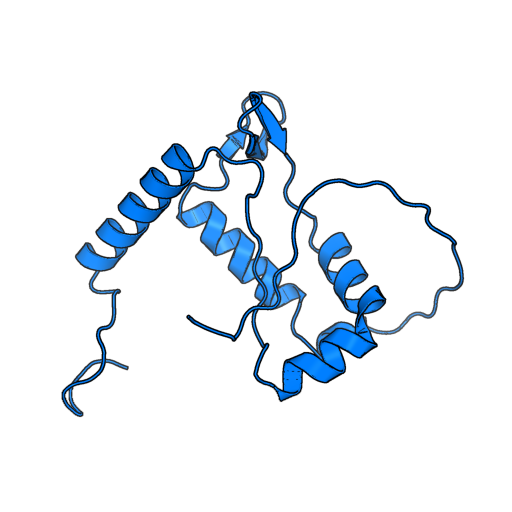.00 89.75 90 VAL A O 1
ATOM 716 N N . GLY A 1 91 ? 13.584 -8.211 -13.830 1.00 88.25 91 GLY A N 1
ATOM 717 C CA . GLY A 1 91 ? 13.653 -8.891 -15.127 1.00 88.25 91 GLY A CA 1
ATOM 718 C C . GLY A 1 91 ? 13.627 -10.413 -15.035 1.00 88.25 91 GLY A C 1
ATOM 719 O O . GLY A 1 91 ? 13.130 -11.074 -15.940 1.00 88.25 91 GLY A O 1
ATOM 720 N N . ARG A 1 92 ? 14.090 -10.984 -13.918 1.00 91.06 92 ARG A N 1
ATOM 721 C CA . ARG A 1 92 ? 13.958 -12.423 -13.649 1.00 91.06 92 ARG A CA 1
ATOM 722 C C . ARG A 1 92 ? 12.590 -12.800 -13.098 1.00 91.06 92 ARG A C 1
ATOM 724 O O . ARG A 1 92 ? 12.118 -13.895 -13.389 1.00 91.06 92 ARG A O 1
ATOM 731 N N . LYS A 1 93 ? 11.976 -11.947 -12.275 1.00 89.12 93 LYS A N 1
ATOM 732 C CA . LYS A 1 93 ? 10.715 -12.244 -11.582 1.00 89.12 93 LYS A CA 1
ATOM 733 C C . LYS A 1 93 ? 9.485 -12.033 -12.463 1.00 89.12 93 LYS A C 1
ATOM 735 O O . LYS A 1 93 ? 8.593 -12.871 -12.431 1.00 89.12 93 LYS A O 1
ATOM 740 N N . VAL A 1 94 ? 9.436 -10.986 -13.282 1.00 89.19 94 VAL A N 1
ATOM 741 C CA . VAL A 1 94 ? 8.264 -10.708 -14.133 1.00 89.19 94 VAL A CA 1
ATOM 742 C C . VAL A 1 94 ? 7.899 -11.899 -15.039 1.00 89.19 94 VAL A C 1
ATOM 744 O O . VAL A 1 94 ? 6.742 -12.318 -15.001 1.00 89.19 94 VAL A O 1
ATOM 747 N N . PRO A 1 95 ? 8.845 -12.557 -15.747 1.00 89.00 95 PRO A N 1
ATOM 748 C CA . PRO A 1 95 ? 8.537 -13.749 -16.546 1.00 89.00 95 PRO A CA 1
ATOM 749 C C . PRO A 1 95 ? 8.045 -14.956 -15.733 1.00 89.00 95 PRO A C 1
ATOM 751 O O . PRO A 1 95 ? 7.429 -15.859 -16.289 1.00 89.00 95 PRO A O 1
ATOM 754 N N . GLN A 1 96 ? 8.308 -14.987 -14.422 1.00 88.50 96 GLN A N 1
ATOM 755 C CA . GLN A 1 96 ? 7.804 -16.021 -13.511 1.00 88.50 96 GLN A CA 1
ATOM 756 C C . GLN A 1 96 ? 6.370 -15.730 -13.025 1.00 88.50 96 GLN A C 1
ATOM 758 O O . GLN A 1 96 ? 5.848 -16.480 -12.205 1.00 88.50 96 GLN A O 1
ATOM 763 N N . GLY A 1 97 ? 5.735 -14.655 -13.509 1.00 86.88 97 GLY A N 1
ATOM 764 C CA . GLY A 1 97 ? 4.375 -14.261 -13.135 1.00 86.88 97 GLY A CA 1
ATOM 765 C C . GLY A 1 97 ? 4.298 -13.294 -11.951 1.00 86.88 97 GLY A C 1
ATOM 766 O O . GLY A 1 97 ? 3.223 -13.102 -11.393 1.00 86.88 97 GLY A O 1
ATOM 767 N N . PHE A 1 98 ? 5.416 -12.681 -11.549 1.00 87.69 98 PHE A N 1
ATOM 768 C CA . PHE A 1 98 ? 5.419 -11.625 -10.534 1.00 87.69 98 PHE A CA 1
ATOM 769 C C . PHE A 1 98 ? 5.106 -10.269 -11.182 1.00 87.69 98 PHE A C 1
ATOM 771 O O . PHE A 1 98 ? 6.007 -9.487 -11.482 1.00 87.69 98 PHE A O 1
ATOM 778 N N . ASP A 1 99 ? 3.823 -10.007 -11.408 1.00 87.19 99 ASP A N 1
ATOM 779 C CA . ASP A 1 99 ? 3.305 -8.855 -12.158 1.00 87.19 99 ASP A CA 1
ATOM 780 C C . ASP A 1 99 ? 2.554 -7.829 -11.284 1.00 87.19 99 ASP A C 1
ATOM 782 O O . ASP A 1 99 ? 1.959 -6.881 -11.800 1.00 87.19 99 ASP A O 1
ATOM 786 N N . ARG A 1 100 ? 2.618 -7.985 -9.952 1.00 90.88 100 ARG A N 1
ATOM 787 C CA . ARG A 1 100 ? 1.959 -7.111 -8.970 1.00 90.88 100 ARG A CA 1
ATOM 788 C C . ARG A 1 100 ? 2.916 -6.507 -7.953 1.00 90.88 100 ARG A C 1
ATOM 790 O O . ARG A 1 100 ? 3.807 -7.177 -7.430 1.00 90.88 100 ARG A O 1
ATOM 797 N N . LEU A 1 101 ? 2.651 -5.240 -7.630 1.00 92.69 101 LEU A N 1
ATOM 798 C CA . LEU A 1 101 ? 3.253 -4.525 -6.508 1.00 92.69 101 LEU A CA 1
ATOM 799 C C . LEU A 1 101 ? 2.426 -4.767 -5.247 1.00 92.69 101 LEU A C 1
ATOM 801 O O . LEU A 1 101 ? 1.191 -4.729 -5.289 1.00 92.69 101 LEU A O 1
ATOM 805 N N . GLU A 1 102 ? 3.106 -4.932 -4.118 1.00 91.50 102 GLU A N 1
ATOM 806 C CA . GLU A 1 102 ? 2.478 -4.913 -2.802 1.00 91.50 102 GLU A CA 1
ATOM 807 C C . GLU A 1 102 ? 3.163 -3.895 -1.891 1.00 91.50 102 GLU A C 1
ATOM 809 O O . GLU A 1 102 ? 4.385 -3.885 -1.743 1.00 91.50 102 GLU A O 1
ATOM 814 N N . LEU A 1 103 ? 2.349 -3.028 -1.286 1.00 90.19 103 LEU A N 1
ATOM 815 C CA . LEU A 1 103 ? 2.762 -2.095 -0.244 1.00 90.19 103 LEU A CA 1
ATOM 816 C C . LEU A 1 103 ? 2.174 -2.577 1.083 1.00 90.19 103 LEU A C 1
ATOM 818 O O . LEU A 1 103 ? 0.954 -2.572 1.260 1.00 90.19 103 LEU A O 1
ATOM 822 N N . THR A 1 104 ? 3.044 -2.983 2.005 1.00 85.94 104 THR A N 1
ATOM 823 C CA . THR A 1 104 ? 2.642 -3.591 3.279 1.00 85.94 104 THR A CA 1
ATOM 824 C C . THR A 1 104 ? 2.876 -2.625 4.445 1.00 85.94 104 THR A C 1
ATOM 826 O O . THR A 1 104 ? 4.009 -2.172 4.632 1.00 85.94 104 THR A O 1
ATOM 829 N N . PRO A 1 105 ? 1.856 -2.329 5.275 1.00 86.69 105 PRO A N 1
ATOM 830 C CA . PRO A 1 105 ? 1.977 -1.428 6.421 1.00 86.69 105 PRO A CA 1
ATOM 831 C C . PRO A 1 105 ? 2.647 -2.137 7.613 1.00 86.69 105 PRO A C 1
ATOM 833 O O . PRO A 1 105 ? 2.003 -2.445 8.612 1.00 86.69 105 PRO A O 1
ATOM 836 N N . MET A 1 106 ? 3.950 -2.409 7.510 1.00 85.81 106 MET A N 1
ATOM 837 C CA . MET A 1 106 ? 4.703 -3.219 8.484 1.00 85.81 106 MET A CA 1
ATOM 838 C C . MET A 1 106 ? 4.665 -2.681 9.919 1.00 85.81 106 MET A C 1
ATOM 840 O O . MET A 1 106 ? 4.744 -3.456 10.868 1.00 85.81 106 MET A O 1
ATOM 844 N N . ALA A 1 107 ? 4.557 -1.361 10.084 1.00 86.88 107 ALA A N 1
ATOM 845 C CA . ALA A 1 107 ? 4.521 -0.736 11.400 1.00 86.88 107 ALA A CA 1
ATOM 846 C C . ALA A 1 107 ? 3.146 -0.842 12.082 1.00 86.88 107 ALA A C 1
ATOM 848 O O . ALA A 1 107 ? 3.072 -0.696 13.301 1.00 86.88 107 ALA A O 1
ATOM 849 N N . MET A 1 108 ? 2.063 -1.077 11.331 1.00 88.12 108 MET A N 1
ATOM 850 C CA . MET A 1 108 ? 0.702 -1.047 11.865 1.00 88.12 108 MET A CA 1
ATOM 851 C C . MET A 1 108 ? 0.473 -2.187 12.874 1.00 88.12 108 MET A C 1
ATOM 853 O O . MET A 1 108 ? 0.862 -3.328 12.609 1.00 88.12 108 MET A O 1
ATOM 857 N N . PRO A 1 109 ? -0.224 -1.940 14.002 1.00 90.25 109 PRO A N 1
ATOM 858 C CA . PRO A 1 109 ? -0.625 -3.010 14.904 1.00 90.25 109 PRO A CA 1
ATOM 859 C C . PRO A 1 109 ? -1.432 -4.094 14.185 1.00 90.25 109 PRO A C 1
ATOM 861 O O . PRO A 1 109 ? -2.498 -3.823 13.630 1.00 90.25 109 PRO A O 1
ATOM 864 N N . ILE A 1 110 ? -0.968 -5.344 14.267 1.00 91.94 110 ILE A N 1
ATOM 865 C CA . ILE A 1 110 ? -1.635 -6.503 13.651 1.00 91.94 110 ILE A CA 1
ATOM 866 C C . ILE A 1 110 ? -3.128 -6.589 14.026 1.00 91.94 110 ILE A C 1
ATOM 868 O O . ILE A 1 110 ? -3.939 -6.769 13.117 1.00 91.94 110 ILE A O 1
ATOM 872 N N . PRO A 1 111 ? -3.548 -6.411 15.299 1.00 93.62 111 PRO A N 1
ATOM 873 C CA . PRO A 1 111 ? -4.972 -6.438 15.640 1.00 93.62 111 PRO A CA 1
ATOM 874 C C . PRO A 1 111 ? -5.794 -5.375 14.901 1.00 93.62 111 PRO A C 1
ATOM 876 O O . PRO A 1 111 ? -6.927 -5.637 14.501 1.00 93.62 111 PRO A O 1
ATOM 879 N N . HIS A 1 112 ? -5.215 -4.191 14.686 1.00 91.19 112 HIS A N 1
ATOM 880 C CA . HIS A 1 112 ? -5.868 -3.109 13.958 1.00 91.19 112 HIS A CA 1
ATOM 881 C C . HIS A 1 112 ? -5.980 -3.436 12.465 1.00 91.19 112 HIS A C 1
ATOM 883 O O . HIS A 1 112 ? -7.066 -3.342 11.895 1.00 91.19 112 HIS A O 1
ATOM 889 N N . LEU A 1 113 ? -4.897 -3.932 11.857 1.00 91.50 113 LEU A N 1
ATOM 890 C CA . LEU A 1 113 ? -4.900 -4.379 10.465 1.00 91.50 113 LEU A CA 1
ATOM 891 C C . LEU A 1 113 ? -5.934 -5.494 10.229 1.00 91.50 113 LEU A C 1
ATOM 893 O O . LEU A 1 113 ? -6.689 -5.436 9.262 1.00 91.50 113 LEU A O 1
ATOM 897 N N . ILE A 1 114 ? -6.033 -6.472 11.138 1.00 94.06 114 ILE A N 1
ATOM 898 C CA . ILE A 1 114 ? -7.050 -7.537 11.080 1.00 94.06 114 ILE A CA 1
ATOM 899 C C . ILE A 1 114 ? -8.461 -6.946 11.105 1.00 94.06 114 ILE A C 1
ATOM 901 O O . ILE A 1 114 ? -9.314 -7.374 10.326 1.00 94.06 114 ILE A O 1
ATOM 905 N N . ALA A 1 115 ? -8.723 -5.972 11.980 1.00 95.25 115 ALA A N 1
ATOM 906 C CA . ALA A 1 115 ? -10.034 -5.340 12.079 1.00 95.25 115 ALA A CA 1
ATOM 907 C C . ALA A 1 115 ? -10.419 -4.612 10.778 1.00 95.25 115 ALA A C 1
ATOM 909 O O . ALA A 1 115 ? -11.523 -4.824 10.269 1.00 95.25 115 ALA A O 1
ATOM 910 N N . LEU A 1 116 ? -9.499 -3.828 10.206 1.00 93.75 116 LEU A N 1
ATOM 911 C CA . LEU A 1 116 ? -9.702 -3.126 8.933 1.00 93.75 116 LEU A CA 1
ATOM 912 C C . LEU A 1 116 ? -9.939 -4.105 7.778 1.00 93.75 116 LEU A C 1
ATOM 914 O O . LEU A 1 116 ? -10.904 -3.965 7.024 1.00 93.75 116 LEU A O 1
ATOM 918 N N . MET A 1 117 ? -9.117 -5.153 7.677 1.00 92.44 117 MET A N 1
ATOM 919 C CA . MET A 1 117 ? -9.266 -6.179 6.644 1.00 92.44 117 MET A CA 1
ATOM 920 C C . MET A 1 117 ? -10.585 -6.942 6.783 1.00 92.44 117 MET A C 1
ATOM 922 O O . MET A 1 117 ? -11.275 -7.158 5.787 1.00 92.44 117 MET A O 1
ATOM 926 N N . LYS A 1 118 ? -10.992 -7.299 8.007 1.00 95.44 118 LYS A N 1
ATOM 927 C CA . LYS A 1 118 ? -12.288 -7.940 8.267 1.00 95.44 118 LYS A CA 1
ATOM 928 C C . LYS A 1 118 ? -13.444 -7.048 7.817 1.00 95.44 118 LYS A C 1
ATOM 930 O O . LYS A 1 118 ? -14.347 -7.533 7.138 1.00 95.44 118 LYS A O 1
ATOM 935 N N . ALA A 1 119 ? -13.414 -5.762 8.162 1.00 95.00 119 ALA A N 1
ATOM 936 C CA . ALA A 1 119 ? -14.438 -4.809 7.746 1.00 95.00 119 ALA A CA 1
ATOM 937 C C . ALA A 1 119 ? -14.499 -4.671 6.215 1.00 95.00 119 ALA A C 1
ATOM 939 O O . ALA A 1 119 ? -15.585 -4.718 5.635 1.00 95.00 119 ALA A O 1
ATOM 940 N N . ALA A 1 120 ? -13.343 -4.582 5.550 1.00 92.44 120 ALA A N 1
ATOM 941 C CA . ALA A 1 120 ? -13.264 -4.508 4.096 1.00 92.44 120 ALA A CA 1
ATOM 942 C C . ALA A 1 120 ? -13.840 -5.764 3.421 1.00 92.44 120 ALA A C 1
ATOM 944 O O . ALA A 1 120 ? -14.650 -5.637 2.503 1.00 92.44 120 ALA A O 1
ATOM 945 N N . ILE A 1 121 ? -13.483 -6.963 3.890 1.00 92.31 121 ILE A N 1
ATOM 946 C CA . ILE A 1 121 ? -14.004 -8.233 3.361 1.00 92.31 121 ILE A CA 1
ATOM 947 C C . ILE A 1 121 ? -15.523 -8.306 3.545 1.00 92.31 121 ILE A C 1
ATOM 949 O O . ILE A 1 121 ? -16.240 -8.570 2.584 1.00 92.31 121 ILE A O 1
ATOM 953 N N . LEU A 1 122 ? -16.038 -8.012 4.743 1.00 94.06 122 LEU A N 1
ATOM 954 C CA . LEU A 1 122 ? -17.481 -8.032 5.009 1.00 94.06 122 LEU A CA 1
ATOM 955 C C . LEU A 1 122 ? -18.250 -7.055 4.112 1.00 94.06 122 LEU A C 1
ATOM 957 O O . LEU A 1 122 ? -19.304 -7.408 3.585 1.00 94.06 122 LEU A O 1
ATOM 961 N N . LYS A 1 123 ? -17.700 -5.859 3.877 1.00 92.56 123 LYS A N 1
ATOM 962 C CA . LYS A 1 123 ? -18.271 -4.889 2.939 1.00 92.56 123 LYS A CA 1
ATOM 963 C C . LYS A 1 123 ? -18.330 -5.446 1.513 1.00 92.56 123 LYS A C 1
ATOM 965 O O . LYS A 1 123 ? -19.386 -5.405 0.893 1.00 92.56 123 LYS A O 1
ATOM 970 N N . HIS A 1 124 ? -17.234 -6.009 1.004 1.00 89.81 124 HIS A N 1
ATOM 971 C CA . HIS A 1 124 ? -17.208 -6.578 -0.350 1.00 89.81 124 HIS A CA 1
ATOM 972 C C . HIS A 1 124 ? -18.137 -7.791 -0.488 1.00 89.81 124 HIS A C 1
ATOM 974 O O . HIS A 1 124 ? -18.731 -7.978 -1.549 1.00 89.81 124 HIS A O 1
ATOM 980 N N . ALA A 1 125 ? -18.293 -8.592 0.571 1.00 90.50 125 ALA A N 1
ATOM 981 C CA . ALA A 1 125 ? -19.244 -9.699 0.605 1.00 90.50 125 ALA A CA 1
ATOM 982 C C . ALA A 1 125 ? -20.686 -9.195 0.457 1.00 90.50 125 ALA A C 1
ATOM 984 O O . ALA A 1 125 ? -21.432 -9.708 -0.373 1.00 90.50 125 ALA A O 1
ATOM 985 N N . ALA A 1 126 ? -21.055 -8.155 1.211 1.00 91.44 126 ALA A N 1
ATOM 986 C CA . ALA A 1 126 ? -22.374 -7.531 1.124 1.00 91.44 126 ALA A CA 1
ATOM 987 C C . ALA A 1 126 ? -22.636 -6.886 -0.250 1.00 91.44 126 ALA A C 1
ATOM 989 O O . ALA A 1 126 ? -23.766 -6.887 -0.726 1.00 91.44 126 ALA A O 1
ATOM 990 N N . GLU A 1 127 ? -21.592 -6.378 -0.908 1.00 91.44 127 GLU A N 1
ATOM 991 C CA . GLU A 1 127 ? -21.660 -5.814 -2.263 1.00 91.44 127 GLU A CA 1
ATOM 992 C C . GLU A 1 127 ? -21.657 -6.881 -3.377 1.00 91.44 127 GLU A C 1
ATOM 994 O O . GLU A 1 127 ? -21.695 -6.525 -4.554 1.00 91.44 127 GLU A O 1
ATOM 999 N N . GLY A 1 128 ? -21.569 -8.176 -3.044 1.00 87.44 128 GLY A N 1
ATOM 1000 C CA . GLY A 1 128 ? -21.488 -9.260 -4.030 1.00 87.44 128 GLY A CA 1
ATOM 1001 C C . GLY A 1 128 ? -20.182 -9.277 -4.836 1.00 87.44 128 GLY A C 1
ATOM 1002 O O . GLY A 1 128 ? -20.131 -9.868 -5.909 1.00 87.44 128 GLY A O 1
ATOM 1003 N N . LYS A 1 129 ? -19.122 -8.629 -4.335 1.00 85.44 129 LYS A N 1
ATOM 1004 C CA . LYS A 1 129 ? -17.817 -8.478 -5.011 1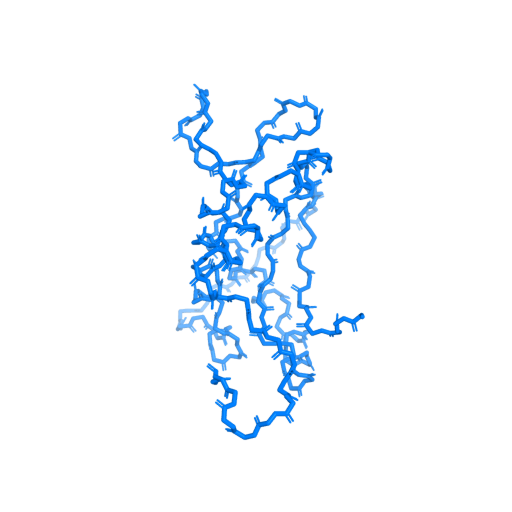.00 85.44 129 LYS A CA 1
ATOM 1005 C C . LYS A 1 129 ? -16.786 -9.534 -4.617 1.00 85.44 129 LYS A C 1
ATOM 1007 O O . LYS A 1 129 ? -15.642 -9.469 -5.063 1.00 85.44 129 LYS A O 1
ATOM 1012 N N . ILE A 1 130 ? -17.156 -10.478 -3.754 1.00 84.19 130 ILE A N 1
ATOM 1013 C CA . ILE A 1 130 ? -16.315 -11.635 -3.447 1.00 84.19 130 ILE A CA 1
ATOM 1014 C C . ILE A 1 130 ? -16.714 -12.764 -4.385 1.00 84.19 130 ILE A C 1
ATOM 1016 O O . ILE A 1 130 ? -17.749 -13.404 -4.203 1.00 84.19 130 ILE A O 1
ATOM 1020 N N . TYR A 1 131 ? -15.871 -13.002 -5.383 1.00 77.56 131 TYR A N 1
ATOM 1021 C CA . TYR A 1 131 ? -16.022 -14.138 -6.274 1.00 77.56 131 TYR A CA 1
ATOM 1022 C C . TYR A 1 131 ? -15.529 -15.410 -5.590 1.00 77.56 131 TYR A C 1
ATOM 1024 O O . TYR A 1 131 ? -14.519 -15.429 -4.887 1.00 77.56 131 TYR A O 1
ATOM 1032 N N . GLN A 1 132 ? -16.275 -16.482 -5.804 1.00 75.19 132 GLN A N 1
ATOM 1033 C CA . GLN A 1 132 ? -15.946 -17.823 -5.348 1.00 75.19 132 GLN A CA 1
ATOM 1034 C C . GLN A 1 132 ? -15.370 -18.627 -6.510 1.00 75.19 132 GLN A C 1
ATOM 1036 O O . GLN A 1 132 ? -15.620 -18.315 -7.676 1.00 75.19 132 GLN A O 1
ATOM 1041 N N . THR A 1 133 ? -14.598 -19.669 -6.194 1.00 80.75 133 THR A N 1
ATOM 1042 C CA . THR A 1 133 ? -14.103 -20.601 -7.209 1.00 80.75 133 THR A CA 1
ATOM 1043 C C . THR A 1 133 ? -15.270 -21.103 -8.043 1.00 80.75 133 THR A C 1
ATOM 1045 O O . THR A 1 133 ? -16.239 -21.632 -7.491 1.00 80.75 133 THR A O 1
ATOM 1048 N N . ARG A 1 134 ? -15.158 -20.942 -9.363 1.00 80.56 134 ARG A N 1
ATOM 1049 C CA . ARG A 1 134 ? -16.195 -21.359 -10.302 1.00 80.56 134 ARG A CA 1
ATOM 1050 C C . ARG A 1 134 ? -16.512 -22.837 -10.126 1.00 80.56 134 ARG A C 1
ATOM 1052 O O . ARG A 1 134 ? -15.620 -23.683 -10.159 1.00 80.56 134 ARG A O 1
ATOM 1059 N N . ARG A 1 135 ? -17.792 -23.133 -9.962 1.00 83.88 135 ARG A N 1
ATOM 1060 C CA . ARG A 1 135 ? -18.380 -24.473 -9.983 1.00 83.88 135 ARG A CA 1
ATOM 1061 C C . ARG A 1 135 ? -19.165 -24.712 -11.267 1.00 83.88 135 ARG A C 1
ATOM 1063 O O . ARG A 1 135 ? -19.398 -25.866 -11.612 1.00 83.88 135 ARG A O 1
ATOM 1070 N N . SER A 1 136 ? -19.557 -23.650 -11.973 1.00 82.25 136 SER A N 1
ATOM 1071 C CA . SER A 1 136 ? -20.307 -23.732 -13.224 1.00 82.25 136 SER A CA 1
ATOM 1072 C C . SER A 1 136 ? -19.851 -22.688 -14.259 1.00 82.25 136 SER A C 1
ATOM 1074 O O . SER A 1 136 ? -19.323 -21.640 -13.883 1.00 82.25 136 SER A O 1
ATOM 1076 N N . PRO A 1 137 ? -20.081 -22.922 -15.568 1.00 82.25 137 PRO A N 1
ATOM 1077 C CA . PRO A 1 137 ? -19.817 -21.927 -16.614 1.00 82.25 137 PRO A CA 1
ATOM 1078 C C . PRO A 1 137 ? -20.657 -20.646 -16.495 1.00 82.25 137 PRO A C 1
ATOM 1080 O O . PRO A 1 137 ? -20.288 -19.627 -17.069 1.00 82.25 137 PRO A O 1
ATOM 1083 N N . SER A 1 138 ? -21.780 -20.699 -15.772 1.00 83.44 138 SER A N 1
ATOM 1084 C CA . SER A 1 138 ? -22.667 -19.557 -15.512 1.00 83.44 138 SER A CA 1
ATOM 1085 C C . SER A 1 138 ? -22.215 -18.666 -14.353 1.00 83.44 138 SER A C 1
ATOM 1087 O O . SER A 1 138 ? -22.831 -17.629 -14.115 1.00 83.44 138 SER A O 1
ATOM 1089 N N . ASP A 1 139 ? -21.166 -19.051 -13.624 1.00 76.94 139 ASP A N 1
ATOM 1090 C CA . ASP A 1 139 ? -20.651 -18.236 -12.528 1.00 76.94 139 ASP A CA 1
ATOM 1091 C C . ASP A 1 139 ? -20.006 -16.943 -13.080 1.00 76.94 139 ASP A C 1
ATOM 1093 O O . ASP A 1 139 ? -19.350 -16.989 -14.129 1.00 76.94 139 ASP A O 1
ATOM 1097 N N . PRO A 1 140 ? -20.151 -15.791 -12.391 1.00 73.00 140 PRO A N 1
ATOM 1098 C CA . PRO A 1 140 ? -19.594 -14.514 -12.841 1.00 73.00 140 PRO A CA 1
ATOM 1099 C C . PRO A 1 140 ? -18.091 -14.591 -13.171 1.00 73.00 140 PRO A C 1
ATOM 1101 O O . PRO A 1 140 ? -17.354 -15.409 -12.607 1.00 73.00 140 PRO A O 1
ATOM 1104 N N . LEU A 1 141 ? -17.648 -13.784 -14.145 1.00 61.56 141 LEU A N 1
ATOM 1105 C CA . LEU A 1 141 ? -16.226 -13.558 -14.469 1.00 61.56 141 LEU A CA 1
ATOM 1106 C C . LEU A 1 141 ? -15.605 -12.569 -13.485 1.00 61.56 141 LEU A C 1
ATOM 1108 O O . LEU A 1 141 ? -16.238 -11.516 -13.251 1.00 61.56 141 LEU A O 1
#

pLDDT: mean 76.85, std 20.71, range [24.52, 95.44]

Sequence (141 aa):
MDKNVVELKFGLMKQSIDTSAHMEGAPQSEQLFPVEREYARCITTLNRTGILTLLPKSESIEVIGIDGKEYPIPTQKQVVELFDHNRELVGRKVPQGFDRLELTPMAMPIPHLIALMKAAILKHAAEGKIYQTRRSPSDPL

Organism: NCBI:txid412755

Foldseek 3Di:
DDPQAPDDDDDDDDDDDDDDDDDDDDLCLCVLAVLLVQVVVQVVVCVVLCQFDQDPPPSDRFHQFPVRDTDHFDDSVNSSVVCSVCVVVSNVNVVVNNHHYHDDPVRHDPVVVVVSVVVVVVVCVVVVNDADDDPDPPGDD

Radius of gyration: 18.08 Å; chains: 1; bounding box: 50×41×40 Å